Protein AF-A0A087ATG7-F1 (afdb_monomer)

Foldseek 3Di:
DCVVLVPDDDVPQDPLNSLLLVLLLVLLVQLQVVCCVPVPRNPPAAAPVSSLVSSLVVQVVSCVVRVSSNVPCDSVVSSVVSVVCCVVPQWDQDPVRGIGGDDWDWDDPDVFKIWIHTADDPVDPVDDDGDDGHIDGDPDDPPPPPDDDPDSRDDDDDDDD

Sequence (161 aa):
MAVDLRLMRAPREGDGDFACRLAYSALRFWMQAHCIDDGYGGALGIAQEAVERKALQWVRSVGMAYPEVTARLVPRLVHDYCNALVAVGDLAVTDDGLLRCTVPHDVTIVPGVTTTLGLVDPSQEDGVLCGAMVVRGKVGNLNRLGGTWRMLCGWDTVSHC

Nearest PDB structures (foldseek):
  8a0c-assembly1_B  TM=2.761E-01  e=1.253E+00  Haemophilus influenzae
  8a0m-assembly2_C  TM=2.425E-01  e=2.863E+00  Haemophilus influenzae
  8a0m-assembly1_A  TM=2.483E-01  e=3.418E+00  Haemophilus influenzae
  8a0c-assembly1_A  TM=2.348E-01  e=3.222E+00  Haemophilus influenzae

Structure (mmCIF, N/CA/C/O backbone):
data_AF-A0A087ATG7-F1
#
_entry.id   AF-A0A087ATG7-F1
#
loop_
_atom_site.group_PDB
_atom_site.id
_atom_site.type_symbol
_atom_site.label_atom_id
_atom_site.label_alt_id
_atom_site.label_comp_id
_atom_site.label_asym_id
_atom_site.label_entity_id
_atom_site.label_seq_id
_atom_site.pdbx_PDB_ins_code
_atom_site.Cartn_x
_atom_site.Cartn_y
_atom_site.Cartn_z
_atom_site.occupancy
_atom_site.B_iso_or_equiv
_atom_site.auth_seq_id
_atom_site.auth_comp_id
_atom_site.auth_asym_id
_atom_site.auth_atom_id
_atom_site.pdbx_PDB_model_num
ATOM 1 N N . MET A 1 1 ? 4.521 11.921 -9.003 1.00 58.91 1 MET A N 1
ATOM 2 C CA . MET A 1 1 ? 4.635 10.617 -8.311 1.00 58.91 1 MET A CA 1
ATOM 3 C C . MET A 1 1 ? 5.924 10.486 -7.504 1.00 58.91 1 MET A C 1
ATOM 5 O O . MET A 1 1 ? 5.836 10.350 -6.296 1.00 58.91 1 MET A O 1
ATOM 9 N N . ALA A 1 2 ? 7.121 10.537 -8.108 1.00 71.56 2 ALA A N 1
ATOM 10 C CA . ALA A 1 2 ? 8.376 10.376 -7.349 1.00 71.56 2 ALA A CA 1
ATOM 11 C C . ALA A 1 2 ? 8.607 11.465 -6.287 1.00 71.56 2 ALA A C 1
ATOM 13 O O . ALA A 1 2 ? 8.953 11.148 -5.153 1.00 71.56 2 ALA A O 1
ATOM 14 N N . VAL A 1 3 ? 8.369 12.732 -6.650 1.00 72.00 3 VAL A N 1
ATOM 15 C CA . VAL A 1 3 ? 8.479 13.887 -5.741 1.00 72.00 3 VAL A CA 1
ATOM 16 C C . VAL A 1 3 ? 7.470 13.784 -4.596 1.00 72.00 3 VAL A C 1
ATOM 18 O O . VAL A 1 3 ? 7.847 13.955 -3.442 1.00 72.00 3 VAL A O 1
ATOM 21 N N . ASP A 1 4 ? 6.224 13.418 -4.906 1.00 68.31 4 ASP A N 1
ATOM 22 C CA . ASP A 1 4 ? 5.145 13.279 -3.916 1.00 68.31 4 ASP A CA 1
ATOM 23 C C . ASP A 1 4 ? 5.455 12.182 -2.887 1.00 68.31 4 ASP A C 1
ATOM 25 O O . ASP A 1 4 ? 5.194 12.340 -1.699 1.00 68.31 4 ASP A O 1
ATOM 29 N N . LEU A 1 5 ? 6.086 11.092 -3.336 1.00 67.38 5 LEU A N 1
ATOM 30 C CA . LEU A 1 5 ? 6.539 9.988 -2.485 1.00 67.38 5 LEU A CA 1
ATOM 31 C C . LEU A 1 5 ? 7.920 10.234 -1.855 1.00 67.38 5 LEU A C 1
ATOM 33 O O . LEU A 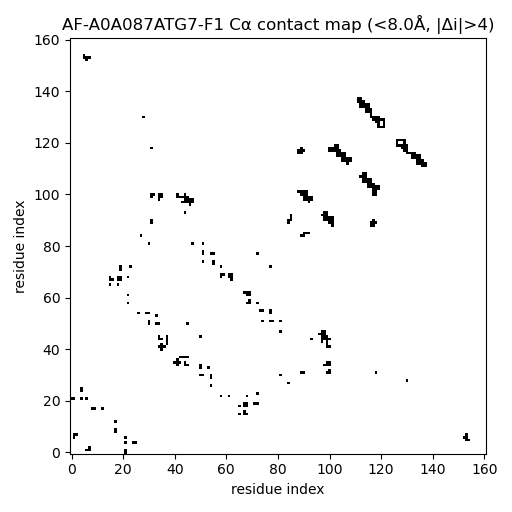1 5 ? 8.412 9.378 -1.123 1.00 67.38 5 LEU A O 1
ATOM 37 N N . ARG A 1 6 ? 8.569 11.367 -2.162 1.00 74.50 6 ARG A N 1
ATOM 38 C CA . ARG A 1 6 ? 9.950 11.704 -1.765 1.00 74.50 6 ARG A CA 1
ATOM 39 C C . ARG A 1 6 ? 10.970 10.613 -2.110 1.00 74.50 6 ARG A C 1
ATOM 41 O O . ARG A 1 6 ? 11.964 10.414 -1.415 1.00 74.50 6 ARG A O 1
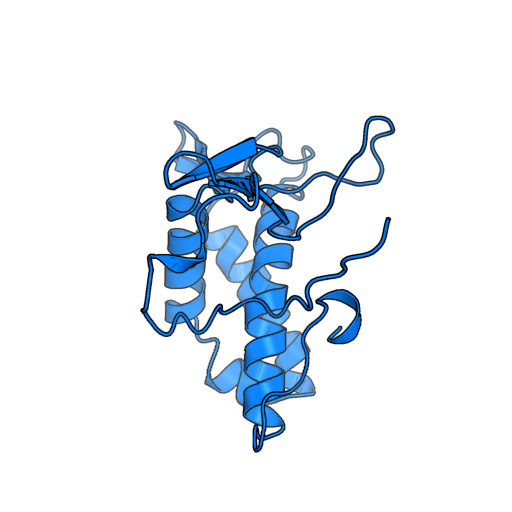ATOM 48 N N . LEU A 1 7 ? 10.742 9.898 -3.210 1.00 74.06 7 LEU A N 1
ATOM 49 C CA . LEU A 1 7 ? 11.621 8.824 -3.655 1.00 74.06 7 LEU A CA 1
ATOM 50 C C . LEU A 1 7 ? 12.684 9.371 -4.597 1.00 74.06 7 LEU A C 1
ATOM 52 O O . LEU A 1 7 ? 12.411 9.743 -5.738 1.00 74.06 7 LEU A O 1
ATOM 56 N N . MET A 1 8 ? 13.923 9.362 -4.114 1.00 81.44 8 MET A N 1
ATOM 57 C CA . MET A 1 8 ? 15.096 9.630 -4.937 1.00 81.44 8 MET A CA 1
ATOM 58 C C . MET A 1 8 ? 15.568 8.363 -5.636 1.00 81.44 8 MET A C 1
ATOM 60 O O . MET A 1 8 ? 15.437 7.252 -5.108 1.00 81.44 8 MET A O 1
ATOM 64 N N . ARG A 1 9 ? 16.128 8.534 -6.831 1.00 83.25 9 ARG A N 1
ATOM 65 C CA . ARG A 1 9 ? 16.738 7.448 -7.593 1.00 83.25 9 ARG A CA 1
ATOM 66 C C . ARG A 1 9 ? 18.042 7.007 -6.928 1.00 83.25 9 ARG A C 1
ATOM 68 O O . ARG A 1 9 ? 18.855 7.844 -6.541 1.00 83.25 9 ARG A O 1
ATOM 75 N N . ALA A 1 10 ? 18.245 5.700 -6.804 1.00 84.56 10 ALA A N 1
ATOM 76 C CA . ALA A 1 10 ? 19.487 5.153 -6.275 1.00 84.56 10 ALA A CA 1
ATOM 77 C C . ALA A 1 10 ? 20.612 5.204 -7.334 1.00 84.56 10 ALA A C 1
ATOM 79 O O . ALA A 1 10 ? 20.339 5.184 -8.539 1.00 84.56 10 ALA A O 1
ATOM 80 N N . PRO A 1 11 ? 21.895 5.243 -6.925 1.00 88.44 11 PRO A N 1
ATOM 81 C CA . PRO A 1 11 ? 23.003 5.224 -7.874 1.00 88.44 11 PRO A CA 1
ATOM 82 C C . PRO A 1 11 ? 22.938 3.996 -8.791 1.00 88.44 11 PRO A C 1
ATOM 84 O O . PRO A 1 11 ? 22.872 2.868 -8.304 1.00 88.44 11 PRO A O 1
ATOM 87 N N . ARG A 1 12 ? 23.005 4.221 -10.113 1.00 90.81 12 ARG A N 1
ATOM 88 C CA . ARG A 1 12 ? 22.925 3.187 -11.171 1.00 90.81 12 ARG A CA 1
ATOM 89 C C . ARG A 1 12 ? 21.594 2.423 -11.244 1.00 90.81 12 ARG A C 1
ATOM 91 O O . ARG A 1 12 ? 21.536 1.379 -11.883 1.00 90.81 12 ARG A O 1
ATOM 98 N N . GLU A 1 13 ? 20.534 2.924 -10.616 1.00 89.88 13 GLU A N 1
ATOM 99 C CA . GLU A 1 13 ? 19.201 2.331 -10.730 1.00 89.88 13 GLU A CA 1
ATOM 100 C C . GLU A 1 13 ? 18.620 2.579 -12.127 1.00 89.88 13 GLU A C 1
ATOM 102 O O . GLU A 1 13 ? 18.488 3.731 -12.562 1.00 89.88 13 GLU A O 1
ATOM 107 N N . GLY A 1 14 ? 18.278 1.495 -12.826 1.00 90.44 14 GLY A N 1
ATOM 108 C CA . GLY A 1 14 ? 17.634 1.559 -14.134 1.00 90.44 14 GLY A CA 1
ATOM 109 C C . GLY A 1 14 ? 16.216 2.126 -14.049 1.00 90.44 14 GLY A C 1
ATOM 110 O O . GLY A 1 14 ? 15.581 2.094 -12.996 1.00 90.44 14 GLY A O 1
ATOM 111 N N . ASP A 1 15 ? 15.696 2.634 -15.167 1.00 90.38 15 ASP A N 1
ATOM 112 C CA . ASP A 1 15 ? 14.360 3.248 -15.214 1.00 90.38 15 ASP A CA 1
ATOM 113 C C . ASP A 1 15 ? 13.248 2.286 -14.794 1.00 90.38 15 ASP A C 1
ATOM 115 O O . ASP A 1 15 ? 12.400 2.658 -13.985 1.00 90.38 15 ASP A O 1
ATOM 119 N N . GLY A 1 16 ? 13.296 1.037 -15.263 1.00 89.19 16 GLY A N 1
ATOM 120 C CA . GLY A 1 16 ? 12.336 0.006 -14.868 1.00 89.19 16 GLY A CA 1
ATOM 121 C C . GLY A 1 16 ? 12.407 -0.336 -13.376 1.00 89.19 16 GLY A C 1
ATOM 122 O O . GLY A 1 16 ? 11.372 -0.501 -12.733 1.00 89.19 16 GLY A O 1
ATOM 123 N N . ASP A 1 17 ? 13.609 -0.386 -12.794 1.00 88.31 17 ASP A N 1
ATOM 124 C CA . ASP A 1 17 ? 13.790 -0.643 -11.358 1.00 88.31 17 ASP A CA 1
ATOM 125 C C . ASP A 1 17 ? 13.232 0.507 -10.519 1.00 88.31 17 ASP A C 1
ATOM 127 O O . ASP A 1 17 ? 12.474 0.278 -9.573 1.00 88.31 17 ASP A O 1
ATOM 131 N N . PHE A 1 18 ? 13.539 1.741 -10.924 1.00 89.25 18 PHE A N 1
ATOM 132 C CA . PHE A 1 18 ? 13.016 2.935 -10.279 1.00 89.25 18 PHE A CA 1
ATOM 133 C C . PHE A 1 18 ? 11.489 2.997 -10.381 1.00 89.25 18 PHE A C 1
ATOM 135 O O . PHE A 1 18 ? 10.819 3.212 -9.373 1.00 89.25 18 PHE A O 1
ATOM 142 N N . ALA A 1 19 ? 10.920 2.735 -11.560 1.00 90.69 19 ALA A N 1
ATOM 143 C CA . ALA A 1 19 ? 9.475 2.699 -11.770 1.00 90.69 19 ALA A CA 1
ATOM 144 C C . ALA A 1 19 ? 8.793 1.631 -10.904 1.00 90.69 19 ALA A C 1
ATOM 146 O O . ALA A 1 19 ? 7.771 1.912 -10.278 1.00 90.69 19 ALA A O 1
ATOM 147 N N . CYS A 1 20 ? 9.377 0.435 -10.795 1.00 89.50 20 CYS A N 1
ATOM 148 C CA . CYS A 1 20 ? 8.853 -0.623 -9.932 1.00 89.50 20 CYS A CA 1
ATOM 149 C C . CYS A 1 20 ? 8.889 -0.228 -8.455 1.00 89.50 20 CYS A C 1
ATOM 151 O O . CYS A 1 20 ? 7.923 -0.477 -7.738 1.00 89.50 20 CYS A O 1
ATOM 153 N N . ARG A 1 21 ? 9.966 0.420 -7.997 1.00 89.38 21 ARG A N 1
ATOM 154 C CA . ARG A 1 21 ? 10.067 0.900 -6.615 1.00 89.38 21 ARG A CA 1
ATOM 155 C C . ARG A 1 21 ? 9.069 2.017 -6.328 1.00 89.38 21 ARG A C 1
ATOM 157 O O . ARG A 1 21 ? 8.402 1.972 -5.300 1.00 89.38 21 ARG A O 1
ATOM 164 N N . LEU A 1 22 ? 8.912 2.969 -7.249 1.00 89.06 22 LEU A N 1
ATOM 165 C CA . LEU A 1 22 ? 7.876 4.000 -7.162 1.00 89.06 22 LEU A CA 1
ATOM 166 C C . LEU A 1 22 ? 6.477 3.380 -7.081 1.00 89.06 22 LEU A C 1
ATOM 168 O O . LEU A 1 22 ? 5.689 3.767 -6.221 1.00 89.06 22 LEU A O 1
ATOM 172 N N . ALA A 1 23 ? 6.177 2.416 -7.954 1.00 91.06 23 ALA A N 1
ATOM 173 C CA . ALA A 1 23 ? 4.884 1.746 -7.985 1.00 91.06 23 ALA A CA 1
ATOM 174 C C . ALA A 1 23 ? 4.626 0.950 -6.699 1.00 91.06 23 ALA A C 1
ATOM 176 O O . ALA A 1 23 ? 3.545 1.053 -6.129 1.00 91.06 23 ALA A O 1
ATOM 177 N N . TYR A 1 24 ? 5.627 0.220 -6.204 1.00 88.12 24 TYR A N 1
ATOM 178 C CA . TYR A 1 24 ? 5.551 -0.514 -4.943 1.00 88.12 24 TYR A CA 1
ATOM 179 C C . TYR A 1 24 ? 5.290 0.418 -3.753 1.00 88.12 24 TYR A C 1
ATOM 181 O O . TYR A 1 24 ? 4.405 0.158 -2.946 1.00 88.12 24 TYR A O 1
ATOM 189 N N . SER A 1 25 ? 6.000 1.545 -3.664 1.00 85.62 25 SER A N 1
ATOM 190 C CA . SER A 1 25 ? 5.770 2.526 -2.599 1.00 85.62 25 SER A CA 1
ATOM 191 C C . SER A 1 25 ? 4.403 3.207 -2.700 1.00 85.62 25 SER A C 1
ATOM 193 O O . SER A 1 25 ? 3.762 3.431 -1.677 1.00 85.62 25 SER A O 1
ATOM 195 N N . ALA A 1 26 ? 3.930 3.508 -3.912 1.00 89.62 26 ALA A N 1
ATOM 196 C CA . ALA A 1 26 ? 2.588 4.048 -4.130 1.00 89.62 26 ALA A CA 1
ATOM 197 C C . ALA A 1 26 ? 1.485 3.033 -3.785 1.00 89.62 26 ALA A C 1
ATOM 199 O O . ALA A 1 26 ? 0.408 3.426 -3.341 1.00 89.62 26 ALA A O 1
ATOM 200 N N . LEU A 1 27 ? 1.748 1.735 -3.964 1.00 90.12 27 LEU A N 1
ATOM 201 C CA . LEU A 1 27 ? 0.790 0.666 -3.687 1.00 90.12 27 LEU A CA 1
ATOM 202 C C . LEU A 1 27 ? 0.338 0.669 -2.222 1.00 90.12 27 LEU A C 1
ATOM 204 O O . LEU A 1 27 ? -0.834 0.420 -1.956 1.00 90.12 27 LEU A O 1
ATOM 208 N N . ARG A 1 28 ? 1.236 1.027 -1.289 1.00 88.62 28 ARG A N 1
ATOM 209 C CA . ARG A 1 28 ? 0.915 1.211 0.137 1.00 88.62 28 ARG A CA 1
ATOM 210 C C . ARG A 1 28 ? -0.258 2.166 0.325 1.00 88.62 28 ARG A C 1
ATOM 212 O O . ARG A 1 28 ? -1.238 1.835 0.983 1.00 88.62 28 ARG A O 1
ATOM 219 N N . PHE A 1 29 ? -0.140 3.339 -0.293 1.00 86.50 29 PHE A N 1
ATOM 220 C CA . PHE A 1 29 ? -1.142 4.393 -0.226 1.00 86.50 29 PHE A CA 1
ATOM 221 C C . PHE A 1 29 ? -2.449 3.948 -0.881 1.00 86.50 29 PHE A C 1
ATOM 223 O O . PHE A 1 29 ? -3.513 4.092 -0.287 1.00 86.50 29 PHE A O 1
ATOM 230 N N . TRP A 1 30 ? -2.378 3.358 -2.078 1.00 90.56 30 TRP A N 1
ATOM 231 C CA . TRP A 1 30 ? -3.577 2.920 -2.792 1.00 90.56 30 TRP A CA 1
ATOM 232 C C . TRP A 1 30 ? -4.349 1.832 -2.050 1.00 90.56 30 TRP A C 1
ATOM 234 O O . TRP A 1 30 ? -5.571 1.906 -1.986 1.00 90.56 30 TRP A O 1
ATOM 244 N N . MET A 1 31 ? -3.665 0.862 -1.440 1.00 92.12 31 MET A N 1
ATOM 245 C CA . MET A 1 31 ? -4.327 -0.173 -0.641 1.00 92.12 31 MET A CA 1
ATOM 246 C C . MET A 1 31 ? -5.051 0.413 0.575 1.00 92.12 31 MET A C 1
ATOM 248 O O . MET A 1 31 ? -6.202 0.065 0.813 1.00 92.12 31 MET A O 1
ATOM 252 N N . GLN A 1 32 ? -4.426 1.346 1.296 1.00 88.00 32 GLN A N 1
ATOM 253 C CA . GLN A 1 32 ? -5.076 2.053 2.406 1.00 88.00 32 GLN A CA 1
ATOM 254 C C . GLN A 1 32 ? -6.271 2.891 1.925 1.00 88.00 32 GLN A C 1
ATOM 256 O O . GLN A 1 32 ? -7.348 2.823 2.512 1.00 88.00 32 GLN A O 1
ATOM 261 N N . ALA A 1 33 ? -6.123 3.610 0.808 1.00 87.00 33 ALA A N 1
ATOM 262 C CA . ALA A 1 33 ? -7.198 4.397 0.206 1.00 87.00 33 ALA A CA 1
ATOM 263 C C . ALA A 1 33 ? -8.384 3.523 -0.241 1.00 87.00 33 ALA A C 1
ATOM 265 O O . ALA A 1 33 ? -9.535 3.895 -0.036 1.00 87.00 33 ALA A O 1
ATOM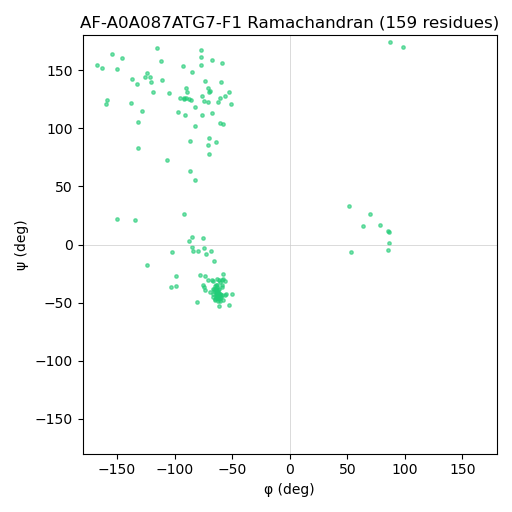 266 N N . HIS A 1 34 ? -8.132 2.333 -0.793 1.00 90.69 34 HIS A N 1
ATOM 267 C CA . HIS A 1 34 ? -9.187 1.376 -1.138 1.00 90.69 34 HIS A CA 1
ATOM 268 C C . HIS A 1 34 ? -9.965 0.871 0.079 1.00 90.69 34 HIS A C 1
ATOM 270 O O . HIS A 1 34 ? -11.140 0.547 -0.073 1.00 90.69 34 HIS A O 1
ATOM 276 N N . CYS A 1 35 ? -9.329 0.811 1.253 1.00 87.69 35 CYS A N 1
ATOM 277 C CA . CYS A 1 35 ? -9.988 0.464 2.510 1.00 87.69 35 CYS A CA 1
ATOM 278 C C . CYS A 1 35 ? -10.806 1.618 3.107 1.00 87.69 35 CYS A C 1
ATOM 280 O O . CYS A 1 35 ? -11.752 1.354 3.840 1.00 87.69 35 CYS A O 1
ATOM 282 N N . ILE A 1 36 ? -10.460 2.875 2.809 1.00 84.31 36 ILE A N 1
ATOM 283 C CA . ILE A 1 36 ? -11.289 4.048 3.146 1.00 84.31 36 ILE A CA 1
ATOM 284 C C . ILE A 1 36 ? -12.496 4.132 2.199 1.00 84.31 36 ILE A C 1
ATOM 286 O O . ILE A 1 36 ? -13.605 4.466 2.605 1.00 84.31 36 ILE A O 1
ATOM 290 N N . ASP A 1 37 ? -12.300 3.776 0.932 1.00 82.44 37 ASP A N 1
ATOM 291 C CA . ASP A 1 37 ? -13.344 3.694 -0.091 1.00 82.44 37 ASP A CA 1
ATOM 292 C C . ASP A 1 37 ? -14.121 2.358 -0.028 1.00 82.44 37 ASP A C 1
ATOM 294 O O . ASP A 1 37 ? -14.205 1.594 -0.999 1.00 82.44 37 ASP A O 1
ATOM 298 N N . ASP A 1 38 ? -14.677 2.055 1.148 1.00 77.88 38 ASP A N 1
ATOM 299 C CA . ASP A 1 38 ? -15.585 0.921 1.390 1.00 77.88 38 ASP A CA 1
ATOM 300 C C . ASP A 1 38 ? -17.067 1.267 1.116 1.00 77.88 38 ASP A C 1
ATOM 302 O O . ASP A 1 38 ? -17.951 0.438 1.321 1.00 77.88 38 ASP A O 1
ATOM 306 N N . GLY A 1 39 ? -17.348 2.490 0.647 1.00 76.81 39 GLY A N 1
ATOM 307 C CA . GLY A 1 39 ? -18.700 3.040 0.475 1.00 76.81 39 GLY A CA 1
ATOM 308 C C . GLY A 1 39 ? -19.290 3.685 1.736 1.00 76.81 39 GLY A C 1
ATOM 309 O O . GLY A 1 39 ? -20.358 4.291 1.667 1.00 76.81 39 GLY A O 1
ATOM 310 N N . TYR A 1 40 ? -18.583 3.602 2.864 1.00 76.44 40 TYR A N 1
ATOM 311 C CA . TYR A 1 40 ? -18.969 4.111 4.182 1.00 76.44 40 TYR A CA 1
ATOM 312 C C . TYR A 1 40 ? -17.816 4.864 4.877 1.00 76.44 40 TYR A C 1
ATOM 314 O O . TYR A 1 40 ? -17.818 5.013 6.099 1.00 76.44 40 TYR A O 1
ATOM 322 N N . GLY A 1 41 ? -16.824 5.342 4.117 1.00 69.56 41 GLY A N 1
ATOM 323 C CA . GLY A 1 41 ? -15.696 6.127 4.634 1.00 69.56 41 GLY A CA 1
ATOM 324 C C . GLY A 1 41 ? -14.707 5.333 5.498 1.00 69.56 41 GLY A C 1
ATOM 325 O O . GLY A 1 41 ? -14.073 5.902 6.383 1.00 69.56 41 GLY A O 1
ATOM 326 N N . GLY A 1 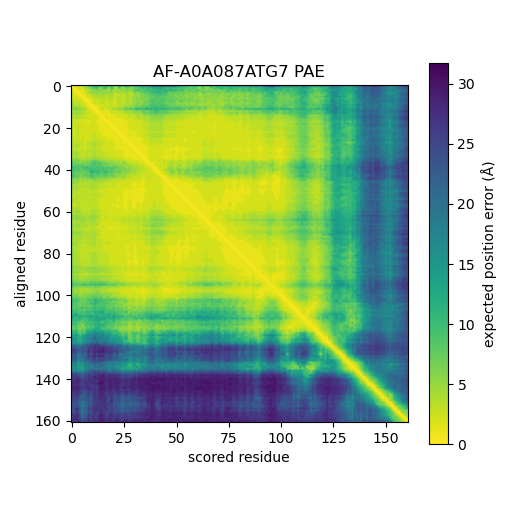42 ? -14.597 4.020 5.294 1.00 74.75 42 GLY A N 1
ATOM 327 C CA . GLY A 1 42 ? -13.719 3.119 6.046 1.00 74.75 42 GLY A CA 1
ATOM 328 C C . GLY A 1 42 ? -14.342 2.594 7.342 1.00 74.75 42 GLY A C 1
ATOM 329 O O . GLY A 1 42 ? -13.640 2.040 8.201 1.00 74.75 42 GLY A O 1
ATOM 330 N N . ALA A 1 43 ? -15.650 2.796 7.523 1.00 72.56 43 ALA A N 1
ATOM 331 C CA . ALA A 1 43 ? -16.381 2.393 8.718 1.00 72.56 43 ALA A CA 1
ATOM 332 C C . ALA A 1 43 ? -16.651 0.881 8.787 1.00 72.56 43 ALA A C 1
ATOM 334 O O . ALA A 1 43 ? -16.636 0.321 9.884 1.00 72.56 43 ALA A O 1
ATOM 335 N N . LEU A 1 44 ? -16.886 0.222 7.650 1.00 79.69 44 LEU A N 1
ATOM 336 C CA . LEU A 1 44 ? -17.225 -1.203 7.586 1.00 79.69 44 LEU A CA 1
ATOM 337 C C . LEU A 1 44 ? -16.005 -2.065 7.254 1.00 79.69 44 LEU A C 1
ATOM 339 O O . LEU A 1 44 ? -15.844 -3.156 7.798 1.00 79.69 44 LEU A O 1
ATOM 343 N N . GLY A 1 45 ? -15.121 -1.549 6.406 1.00 85.75 45 GLY A N 1
ATOM 344 C CA . GLY A 1 45 ? -14.023 -2.303 5.826 1.00 85.75 45 GLY A CA 1
ATOM 345 C C . GLY A 1 45 ? -14.414 -3.042 4.551 1.00 85.75 45 GLY A C 1
ATOM 346 O O . GLY A 1 45 ? -15.560 -3.050 4.106 1.00 85.75 45 GLY A O 1
ATOM 347 N N . ILE A 1 46 ? -13.414 -3.652 3.929 1.00 92.88 46 ILE A N 1
ATOM 348 C CA . ILE A 1 46 ? -13.505 -4.245 2.598 1.00 92.88 46 ILE A CA 1
ATOM 349 C C . ILE A 1 46 ? -12.800 -5.602 2.578 1.00 92.88 46 ILE A C 1
ATOM 351 O O . ILE A 1 46 ? -11.765 -5.787 3.212 1.00 92.88 46 ILE A O 1
ATOM 355 N N . ALA A 1 47 ? -13.351 -6.571 1.844 1.00 96.81 47 ALA A N 1
ATOM 356 C CA . ALA A 1 47 ? -12.718 -7.879 1.693 1.00 96.81 47 ALA A CA 1
ATOM 357 C C . ALA A 1 47 ? -11.322 -7.741 1.062 1.00 96.81 47 ALA A C 1
ATOM 359 O O . ALA A 1 47 ? -11.136 -6.964 0.117 1.00 96.81 47 ALA A O 1
ATOM 360 N N . GLN A 1 48 ? -10.356 -8.521 1.544 1.00 96.56 48 GLN A N 1
ATOM 361 C CA . GLN A 1 48 ? -8.976 -8.470 1.063 1.00 96.56 48 GLN A CA 1
ATOM 362 C C . GLN A 1 48 ? -8.887 -8.682 -0.454 1.00 96.56 48 GLN A C 1
ATOM 364 O O . GLN A 1 48 ? -8.225 -7.915 -1.155 1.00 96.56 48 GLN A O 1
ATOM 369 N N . GLU A 1 49 ? -9.649 -9.628 -1.002 1.00 97.06 49 GLU A N 1
ATOM 370 C CA . GLU A 1 49 ? -9.681 -9.895 -2.440 1.00 97.06 49 GLU A CA 1
ATOM 371 C C . GLU A 1 49 ? -10.173 -8.680 -3.234 1.00 97.06 49 GLU A C 1
ATOM 373 O O . GLU A 1 49 ? -9.795 -8.488 -4.389 1.00 97.06 49 GLU A O 1
ATOM 378 N N . ALA A 1 50 ? -11.042 -7.848 -2.655 1.00 96.62 50 ALA A N 1
ATOM 379 C CA . ALA A 1 50 ? -11.501 -6.630 -3.308 1.00 96.62 50 ALA A CA 1
ATOM 380 C C . ALA A 1 50 ? -10.416 -5.543 -3.317 1.00 96.62 50 ALA A C 1
ATOM 382 O O . ALA A 1 50 ? -10.240 -4.895 -4.353 1.00 96.62 50 ALA A O 1
ATOM 383 N N . VAL A 1 51 ? -9.646 -5.399 -2.233 1.00 96.19 51 VAL A N 1
ATOM 384 C CA . VAL A 1 51 ? -8.467 -4.514 -2.184 1.00 96.19 51 VAL A CA 1
ATOM 385 C C . VAL A 1 51 ? -7.430 -4.951 -3.214 1.00 96.19 51 VAL A C 1
ATOM 387 O O . VAL A 1 51 ? -6.982 -4.137 -4.020 1.00 96.19 51 VAL A O 1
ATOM 390 N N . GLU A 1 52 ? -7.103 -6.242 -3.255 1.00 97.56 52 GLU A N 1
ATOM 391 C CA . GLU A 1 52 ? -6.128 -6.809 -4.191 1.00 97.56 52 GLU A CA 1
ATOM 392 C C . GLU A 1 52 ? -6.553 -6.636 -5.651 1.00 97.56 52 GLU A C 1
ATOM 394 O O . GLU A 1 52 ? -5.732 -6.279 -6.499 1.00 97.56 52 GLU A O 1
ATOM 399 N N . ARG A 1 53 ? -7.843 -6.824 -5.965 1.00 97.62 53 ARG A N 1
ATOM 400 C CA . ARG A 1 53 ? -8.372 -6.561 -7.313 1.00 97.62 53 ARG A CA 1
ATOM 401 C C . ARG A 1 53 ? -8.237 -5.091 -7.706 1.00 97.62 53 ARG A C 1
ATOM 403 O O . ARG A 1 53 ? -7.756 -4.823 -8.808 1.00 97.62 53 ARG A O 1
ATOM 410 N N . LYS A 1 54 ? -8.639 -4.152 -6.835 1.00 96.75 54 LYS A N 1
ATOM 411 C CA . LYS A 1 54 ? -8.506 -2.703 -7.090 1.00 96.75 54 LYS A CA 1
ATOM 412 C C . LYS A 1 54 ? -7.024 -2.326 -7.283 1.00 96.75 54 LYS A C 1
ATOM 414 O O . LYS A 1 54 ? -6.672 -1.665 -8.260 1.00 96.75 54 LYS A O 1
ATOM 419 N N . ALA A 1 55 ? -6.143 -2.858 -6.436 1.00 96.25 55 ALA A N 1
ATOM 420 C CA . ALA A 1 55 ? -4.698 -2.667 -6.512 1.00 96.25 55 ALA A CA 1
ATOM 421 C C . ALA A 1 55 ? -4.096 -3.200 -7.827 1.00 96.25 55 ALA A C 1
ATOM 423 O O . ALA A 1 55 ? -3.352 -2.493 -8.505 1.00 96.25 55 ALA A O 1
ATOM 424 N N . LEU A 1 56 ? -4.453 -4.419 -8.244 1.00 97.06 56 LEU A N 1
ATOM 425 C CA . LEU A 1 56 ? -3.998 -5.001 -9.513 1.00 97.06 56 LEU A CA 1
ATOM 426 C C . LEU A 1 56 ? -4.526 -4.240 -10.730 1.00 97.06 56 LEU A C 1
ATOM 428 O O . LEU A 1 56 ? -3.816 -4.112 -11.728 1.00 97.06 56 LEU A O 1
ATOM 432 N N . GLN A 1 57 ? -5.755 -3.726 -10.668 1.00 97.00 57 GLN A N 1
ATOM 433 C CA . GLN A 1 57 ? -6.293 -2.864 -11.717 1.00 97.00 57 GLN A CA 1
ATOM 434 C C . GLN A 1 57 ? -5.468 -1.579 -11.842 1.00 97.00 57 GLN A C 1
ATOM 436 O O . GLN A 1 57 ? -5.102 -1.198 -12.954 1.00 97.00 57 GLN A O 1
ATOM 441 N N . TRP A 1 58 ? -5.113 -0.952 -10.720 1.00 95.75 58 TRP A N 1
ATOM 442 C CA . TRP A 1 58 ? -4.224 0.207 -10.713 1.00 95.75 58 TRP A CA 1
ATOM 443 C C . TRP A 1 58 ? -2.826 -0.126 -11.266 1.00 95.75 58 TRP A C 1
ATOM 445 O O . TRP A 1 58 ? -2.332 0.592 -12.137 1.00 95.75 58 TRP A O 1
ATOM 455 N N . VAL A 1 59 ? -2.225 -1.251 -10.857 1.00 95.75 59 VAL A N 1
ATOM 456 C CA . VAL A 1 59 ? -0.929 -1.732 -11.381 1.00 95.75 59 VAL A CA 1
ATOM 457 C C . VAL A 1 59 ? -0.963 -1.886 -12.903 1.00 95.75 59 VAL A C 1
ATOM 459 O O . VAL A 1 59 ? -0.028 -1.455 -13.576 1.00 95.75 59 VAL A O 1
ATOM 462 N N . ARG A 1 60 ? -2.041 -2.450 -13.465 1.00 96.19 60 ARG A N 1
ATOM 463 C CA . ARG A 1 60 ? -2.210 -2.578 -14.924 1.00 96.19 60 ARG A CA 1
ATOM 464 C C . ARG A 1 60 ? -2.267 -1.218 -15.616 1.00 96.19 60 ARG A C 1
ATOM 466 O O . ARG A 1 60 ? -1.642 -1.050 -16.657 1.00 96.19 60 ARG A O 1
ATOM 473 N N . SER A 1 61 ? -2.966 -0.246 -15.031 1.00 94.69 61 SER A N 1
ATOM 474 C CA . SER A 1 61 ? -3.031 1.119 -15.567 1.00 94.69 61 SER A CA 1
ATOM 475 C C . SER A 1 61 ? -1.656 1.793 -15.590 1.00 94.69 61 SER A C 1
ATOM 477 O O . SER A 1 61 ? -1.295 2.404 -16.592 1.00 94.69 61 SER A O 1
ATOM 479 N N . VAL A 1 62 ? -0.854 1.637 -14.530 1.00 92.19 62 VAL A N 1
ATOM 480 C CA . VAL A 1 62 ? 0.544 2.116 -14.502 1.00 92.19 62 VAL A CA 1
ATOM 481 C C . VAL A 1 62 ? 1.406 1.358 -15.518 1.00 92.19 62 VAL A C 1
ATOM 483 O O . VAL A 1 62 ? 2.240 1.950 -16.206 1.00 92.19 62 VAL A O 1
ATOM 486 N N . GLY A 1 63 ? 1.162 0.055 -15.656 1.00 92.75 63 GLY A N 1
ATOM 487 C CA . GLY A 1 63 ? 1.838 -0.847 -16.584 1.00 92.75 63 GLY A CA 1
ATOM 488 C C . GLY A 1 63 ? 1.749 -0.458 -18.055 1.00 92.75 63 GLY A C 1
ATOM 489 O O . GLY A 1 63 ? 2.652 -0.787 -18.817 1.00 92.75 63 GLY A O 1
ATOM 490 N N . MET A 1 64 ? 0.709 0.282 -18.448 1.00 93.00 64 MET A N 1
ATOM 491 C CA . MET A 1 64 ? 0.566 0.801 -19.813 1.00 93.00 64 MET A CA 1
ATOM 492 C C . MET A 1 64 ? 1.712 1.740 -20.210 1.00 93.00 64 MET A C 1
ATOM 494 O O . MET A 1 64 ? 2.089 1.776 -21.378 1.00 93.00 64 MET A O 1
ATOM 498 N N . ALA A 1 65 ? 2.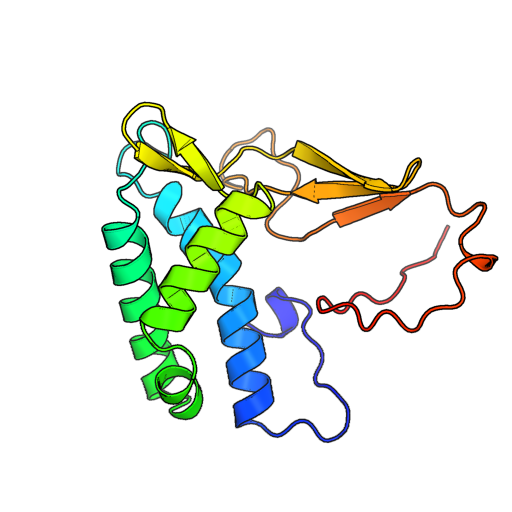262 2.492 -19.251 1.00 90.25 65 ALA A N 1
ATOM 499 C CA . ALA A 1 65 ? 3.402 3.384 -19.466 1.00 90.25 65 ALA A CA 1
ATOM 500 C C . ALA A 1 65 ? 4.737 2.755 -19.035 1.00 90.25 65 ALA A C 1
ATOM 502 O O . ALA A 1 65 ? 5.779 3.106 -19.584 1.00 90.25 65 ALA A O 1
ATOM 503 N N . TYR A 1 66 ? 4.705 1.828 -18.072 1.00 92.12 66 TYR A N 1
ATOM 504 C CA . TYR A 1 66 ? 5.887 1.169 -17.508 1.00 92.12 66 TYR A CA 1
ATOM 505 C C . TYR A 1 66 ? 5.682 -0.355 -17.462 1.00 92.12 66 TYR A C 1
ATOM 507 O O . TYR A 1 66 ? 5.288 -0.890 -16.419 1.00 92.12 66 TYR A O 1
ATOM 515 N N . PRO A 1 67 ? 5.916 -1.079 -18.570 1.00 93.25 67 PRO A N 1
ATOM 516 C CA . PRO A 1 67 ? 5.609 -2.509 -18.678 1.00 93.25 67 PRO A CA 1
ATOM 517 C C . PRO A 1 67 ? 6.266 -3.382 -17.597 1.00 93.25 67 PRO A C 1
ATOM 519 O O . PRO A 1 67 ? 5.680 -4.367 -17.138 1.00 93.25 67 PRO A O 1
ATOM 522 N N . GLU A 1 68 ? 7.453 -2.995 -17.126 1.00 93.56 68 GLU A N 1
ATOM 523 C CA . GLU A 1 68 ? 8.196 -3.671 -16.060 1.00 93.56 68 GLU A CA 1
ATOM 524 C C . GLU A 1 68 ? 7.405 -3.736 -14.748 1.00 93.56 68 GLU A C 1
ATOM 526 O O . GLU A 1 68 ? 7.533 -4.706 -13.999 1.00 93.56 68 GLU A O 1
ATOM 531 N N . VAL A 1 69 ? 6.541 -2.749 -14.488 1.00 93.50 69 VAL A N 1
ATOM 532 C CA . VAL A 1 69 ? 5.696 -2.705 -13.288 1.00 93.50 69 VAL A CA 1
ATOM 533 C C . VAL A 1 69 ? 4.716 -3.875 -13.285 1.00 93.50 69 VAL A C 1
ATOM 535 O O . VAL A 1 69 ? 4.619 -4.581 -12.286 1.00 93.50 69 VAL A O 1
ATOM 538 N N . THR A 1 70 ? 4.039 -4.151 -14.405 1.00 93.75 70 THR A N 1
ATOM 539 C CA . THR A 1 70 ? 3.094 -5.285 -14.482 1.00 93.75 70 THR A CA 1
ATOM 540 C C . THR A 1 70 ? 3.816 -6.630 -14.476 1.00 93.75 70 THR A C 1
ATOM 542 O O . THR A 1 70 ? 3.291 -7.606 -13.944 1.00 93.75 70 THR A O 1
ATOM 545 N N . ALA A 1 71 ? 5.037 -6.686 -15.013 1.00 92.81 71 ALA A N 1
ATOM 546 C CA . ALA A 1 71 ? 5.847 -7.899 -14.983 1.00 92.81 71 ALA A CA 1
ATOM 547 C C . ALA A 1 71 ? 6.298 -8.286 -13.561 1.00 92.81 71 ALA A C 1
ATOM 549 O O . ALA A 1 71 ? 6.475 -9.470 -13.282 1.00 92.81 71 ALA A O 1
ATOM 550 N N . ARG A 1 72 ? 6.492 -7.309 -12.662 1.00 93.00 72 ARG A N 1
ATOM 551 C CA . ARG A 1 72 ? 7.014 -7.548 -11.304 1.00 93.00 72 ARG A CA 1
ATOM 552 C C . ARG A 1 72 ? 5.952 -7.505 -10.206 1.00 93.00 72 ARG A C 1
ATOM 554 O O . ARG A 1 72 ? 6.031 -8.295 -9.268 1.00 93.00 72 ARG A O 1
ATOM 561 N N . LEU A 1 73 ? 4.955 -6.625 -10.305 1.00 93.44 73 LEU A N 1
ATOM 562 C CA . LEU A 1 73 ? 3.869 -6.497 -9.323 1.00 93.44 73 LEU A CA 1
ATOM 563 C C . LEU A 1 73 ? 2.729 -7.473 -9.656 1.00 93.44 73 LEU A C 1
ATOM 565 O O . LEU A 1 73 ? 1.607 -7.091 -9.983 1.00 93.44 73 LEU A O 1
ATOM 569 N N . VAL A 1 74 ? 3.052 -8.763 -9.600 1.00 94.62 74 VAL A N 1
ATOM 570 C CA . VAL A 1 74 ? 2.132 -9.868 -9.907 1.00 94.62 74 VAL A CA 1
ATOM 571 C C . VAL A 1 74 ? 1.142 -10.130 -8.758 1.00 94.62 74 VAL A C 1
ATOM 573 O O . VAL A 1 74 ? 1.430 -9.754 -7.621 1.00 94.62 74 VAL A O 1
ATOM 576 N N . PRO A 1 75 ? 0.009 -10.829 -8.993 1.00 96.81 75 PRO A N 1
ATOM 577 C CA . PRO A 1 75 ? -1.024 -11.059 -7.974 1.00 96.81 75 PRO A CA 1
ATOM 578 C C . PRO A 1 75 ? -0.509 -11.600 -6.641 1.00 96.81 75 PRO A C 1
ATOM 580 O O . PRO A 1 75 ? -0.888 -11.095 -5.593 1.00 96.81 75 PRO A O 1
ATOM 583 N N . ARG A 1 76 ? 0.419 -12.565 -6.674 1.00 95.50 76 ARG A N 1
ATOM 584 C CA . ARG A 1 76 ? 1.033 -13.108 -5.456 1.00 95.50 76 ARG A CA 1
ATOM 585 C C . ARG A 1 76 ? 1.772 -12.041 -4.645 1.00 95.50 76 ARG A C 1
ATOM 587 O O . ARG A 1 76 ? 1.624 -12.002 -3.434 1.00 95.50 76 ARG A O 1
ATOM 594 N N . LEU A 1 77 ? 2.527 -11.164 -5.308 1.00 93.88 77 LEU A N 1
ATOM 595 C CA . LEU A 1 77 ? 3.244 -10.082 -4.633 1.00 93.88 77 LEU A CA 1
ATOM 596 C C . LEU A 1 77 ? 2.264 -9.074 -4.021 1.00 93.88 77 LEU A C 1
ATOM 598 O O . LEU A 1 77 ? 2.489 -8.603 -2.916 1.00 93.88 77 LEU A O 1
ATOM 602 N N . VAL A 1 78 ? 1.172 -8.757 -4.724 1.00 95.56 78 VAL A N 1
ATOM 603 C CA . VAL A 1 78 ? 0.121 -7.860 -4.216 1.00 95.56 78 VAL A CA 1
ATOM 604 C C . VAL A 1 78 ? -0.558 -8.459 -2.979 1.00 95.56 78 VAL A C 1
ATOM 606 O O . VAL A 1 78 ? -0.757 -7.741 -2.003 1.00 95.56 78 VAL A O 1
ATOM 609 N N . HIS A 1 79 ? -0.843 -9.762 -2.988 1.00 96.44 79 HIS A N 1
ATOM 610 C CA . HIS A 1 79 ? -1.380 -10.484 -1.832 1.00 96.44 79 HIS A CA 1
ATOM 611 C C . HIS A 1 79 ? -0.418 -10.455 -0.636 1.00 96.44 79 HIS A C 1
ATOM 613 O O . HIS A 1 79 ? -0.782 -10.007 0.452 1.00 96.44 79 HIS A O 1
ATOM 619 N N . ASP A 1 80 ? 0.842 -10.852 -0.852 1.00 95.06 80 ASP A N 1
ATOM 620 C CA . ASP A 1 80 ? 1.882 -10.838 0.184 1.00 95.06 80 ASP A CA 1
ATOM 621 C C . ASP A 1 80 ? 2.084 -9.422 0.748 1.00 95.06 80 ASP A C 1
ATOM 623 O O . ASP A 1 80 ? 2.283 -9.241 1.950 1.00 95.06 80 ASP A O 1
ATOM 627 N N . TYR A 1 81 ? 1.981 -8.403 -0.108 1.00 93.31 81 TYR A N 1
ATOM 628 C CA . TYR A 1 81 ? 2.081 -7.010 0.301 1.00 93.31 81 TYR A CA 1
ATOM 629 C C . TYR A 1 81 ? 0.889 -6.560 1.147 1.00 93.31 81 TYR A C 1
ATOM 631 O O . TYR A 1 81 ? 1.089 -5.898 2.160 1.00 93.31 81 TYR A O 1
ATOM 639 N N . CYS A 1 82 ? -0.333 -6.964 0.796 1.00 94.12 82 CYS A N 1
ATOM 640 C CA . CYS A 1 82 ? -1.522 -6.683 1.598 1.00 94.12 82 CYS A CA 1
ATOM 641 C C . CYS A 1 82 ? -1.396 -7.285 3.009 1.00 94.12 82 CYS A C 1
ATOM 643 O O . CYS A 1 82 ? -1.577 -6.580 4.004 1.00 94.12 82 CYS A O 1
ATOM 645 N N . ASN A 1 83 ? -0.948 -8.542 3.104 1.00 94.56 83 ASN A N 1
ATOM 646 C CA . ASN A 1 83 ? -0.666 -9.200 4.383 1.00 94.56 83 ASN A CA 1
ATOM 647 C C . ASN A 1 83 ? 0.443 -8.484 5.171 1.00 94.56 83 ASN A C 1
ATOM 649 O O . ASN A 1 83 ? 0.360 -8.356 6.393 1.00 94.56 83 ASN A O 1
ATOM 653 N N . ALA A 1 84 ? 1.475 -7.982 4.487 1.00 90.88 84 ALA A N 1
ATOM 654 C CA . ALA A 1 84 ? 2.528 -7.202 5.126 1.00 90.88 84 ALA A CA 1
ATOM 655 C C . ALA A 1 84 ? 1.994 -5.888 5.717 1.00 90.88 84 ALA A C 1
ATOM 657 O O . ALA A 1 84 ? 2.415 -5.520 6.810 1.00 90.88 84 ALA A O 1
ATOM 658 N N . LEU A 1 85 ? 1.050 -5.210 5.048 1.00 90.81 85 LEU A N 1
ATOM 659 C CA . LEU A 1 85 ? 0.410 -3.999 5.579 1.00 90.81 85 LEU A CA 1
ATOM 660 C C . LEU A 1 85 ? -0.407 -4.281 6.846 1.00 90.81 85 LEU A C 1
ATOM 662 O O . LEU A 1 85 ? -0.397 -3.464 7.764 1.00 90.81 85 LEU A O 1
ATOM 666 N N . VAL A 1 86 ? -1.047 -5.449 6.934 1.00 91.50 86 VAL A N 1
ATOM 667 C CA . VAL A 1 86 ? -1.680 -5.906 8.181 1.00 91.50 86 VAL A CA 1
ATOM 668 C C . VAL A 1 86 ? -0.628 -6.146 9.264 1.00 91.50 86 VAL A C 1
ATOM 670 O O . VAL A 1 86 ? -0.757 -5.656 10.382 1.00 91.50 86 VAL A O 1
ATOM 673 N N . ALA A 1 87 ? 0.454 -6.854 8.932 1.00 88.94 87 ALA A N 1
ATOM 674 C CA . ALA A 1 87 ? 1.497 -7.206 9.894 1.00 88.94 87 ALA A CA 1
ATOM 675 C C . ALA A 1 87 ? 2.225 -5.985 10.484 1.00 88.94 87 ALA A C 1
ATOM 677 O O . ALA A 1 87 ? 2.603 -6.008 11.655 1.00 88.94 87 ALA A O 1
ATOM 678 N N . VAL A 1 88 ? 2.429 -4.925 9.695 1.00 84.75 88 VAL A N 1
ATOM 679 C CA . VAL A 1 88 ? 3.036 -3.670 10.180 1.00 84.75 88 VAL A CA 1
ATOM 680 C C . VAL A 1 88 ? 2.028 -2.733 10.843 1.00 84.75 88 VAL A C 1
ATOM 682 O O . VAL A 1 88 ? 2.441 -1.719 11.393 1.00 84.75 88 VAL A O 1
ATOM 685 N N . GLY A 1 89 ? 0.736 -3.067 10.816 1.00 85.50 89 GLY A N 1
ATOM 686 C CA . GLY A 1 89 ? -0.321 -2.298 11.464 1.00 85.50 89 GLY A CA 1
ATOM 687 C C . GLY A 1 89 ? -0.893 -1.157 10.629 1.00 85.50 89 GLY A C 1
ATOM 688 O O . GLY A 1 89 ? -1.650 -0.372 11.165 1.00 85.50 89 GLY A O 1
ATOM 689 N N . ASP A 1 90 ? -0.590 -1.050 9.335 1.00 85.94 90 ASP A N 1
ATOM 690 C CA . ASP A 1 90 ? -1.229 -0.053 8.458 1.00 85.94 90 ASP A CA 1
ATOM 691 C C . ASP A 1 90 ? -2.685 -0.406 8.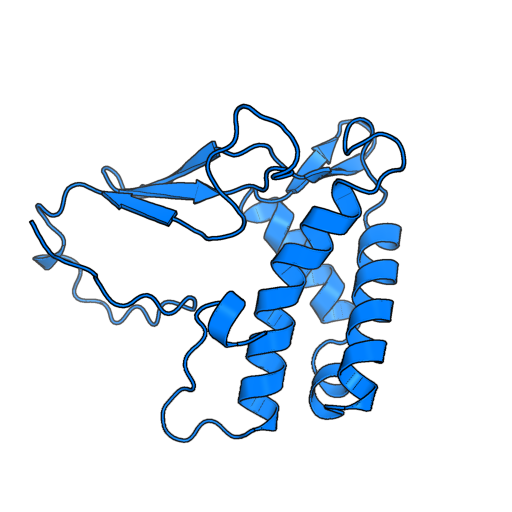112 1.00 85.94 90 ASP A C 1
ATOM 693 O O . ASP A 1 90 ? -3.498 0.465 7.784 1.00 85.94 90 ASP A O 1
ATOM 697 N N . LEU A 1 91 ? -2.994 -1.703 8.121 1.00 89.81 91 LEU A N 1
ATOM 698 C CA . LEU A 1 91 ? -4.333 -2.244 7.937 1.00 89.81 91 LEU A CA 1
ATOM 699 C C . LEU A 1 91 ? -4.712 -3.071 9.166 1.00 89.81 91 LEU A C 1
ATOM 701 O O . LEU A 1 91 ? -3.879 -3.773 9.735 1.00 89.81 91 LEU A O 1
ATOM 705 N N . ALA A 1 92 ? -5.981 -3.019 9.549 1.00 89.75 92 ALA A N 1
ATOM 706 C CA . ALA A 1 92 ? -6.551 -3.860 10.592 1.00 89.75 92 ALA A CA 1
ATOM 707 C C . ALA A 1 92 ? -7.535 -4.859 9.984 1.00 89.75 92 ALA A C 1
ATOM 709 O O . ALA A 1 92 ? -8.292 -4.510 9.077 1.00 89.75 92 ALA A O 1
ATOM 710 N N . VAL A 1 93 ? -7.539 -6.082 10.512 1.00 91.88 93 VAL A N 1
ATOM 711 C CA . VAL A 1 93 ? -8.553 -7.096 10.207 1.00 91.88 93 VAL A CA 1
ATOM 712 C C . VAL A 1 93 ? -9.670 -6.965 11.241 1.00 91.88 93 VAL A C 1
ATOM 714 O O . VAL A 1 93 ? -9.392 -6.949 12.440 1.00 91.88 93 VAL A O 1
ATOM 717 N N . THR A 1 94 ? -10.913 -6.823 10.792 1.00 89.06 94 THR A N 1
ATOM 718 C CA . THR A 1 94 ? -12.095 -6.795 11.663 1.00 89.06 94 THR A CA 1
ATOM 719 C C . THR A 1 94 ? -12.476 -8.198 12.124 1.00 89.06 94 THR A C 1
ATOM 721 O O . THR A 1 94 ? -12.029 -9.193 11.553 1.00 89.06 94 THR A O 1
ATOM 724 N N . ASP A 1 95 ? -13.361 -8.284 13.118 1.00 88.94 95 ASP A N 1
ATOM 725 C CA . ASP A 1 95 ? -13.895 -9.565 13.602 1.00 88.94 95 ASP A CA 1
ATOM 726 C C . ASP A 1 95 ? -14.598 -10.369 12.490 1.00 88.94 95 ASP A C 1
ATOM 728 O O . ASP A 1 95 ? -14.547 -11.598 12.483 1.00 88.94 95 ASP A O 1
ATOM 732 N N . ASP A 1 96 ? -15.175 -9.677 11.502 1.00 90.75 96 ASP A N 1
ATOM 733 C CA . ASP A 1 96 ? -15.822 -10.272 10.325 1.00 90.75 96 ASP A CA 1
ATOM 734 C C . ASP A 1 96 ? -14.834 -10.605 9.185 1.00 90.75 96 ASP A C 1
ATOM 736 O O . ASP A 1 96 ? -15.244 -10.980 8.085 1.00 90.75 96 ASP A O 1
ATOM 740 N N . GLY A 1 97 ? -13.524 -10.452 9.413 1.00 92.31 97 GLY A N 1
ATOM 741 C CA . GLY A 1 97 ? -12.473 -10.770 8.442 1.00 92.31 97 GLY A CA 1
ATOM 742 C C . GLY A 1 97 ? -12.271 -9.728 7.336 1.00 92.31 97 GLY A C 1
ATOM 743 O O . GLY A 1 97 ? -11.654 -10.034 6.316 1.00 92.31 97 GLY A O 1
ATOM 744 N N . LEU A 1 98 ? -12.779 -8.504 7.503 1.00 93.06 98 LEU A N 1
ATOM 745 C CA . LEU A 1 98 ? -12.618 -7.414 6.535 1.00 93.06 98 LEU A CA 1
ATOM 746 C C . LEU A 1 98 ? -11.397 -6.554 6.861 1.00 93.06 98 LEU A C 1
ATOM 748 O O . LEU A 1 98 ? -10.995 -6.432 8.014 1.00 93.06 98 LEU A O 1
ATOM 752 N N . LEU A 1 99 ? -10.824 -5.908 5.848 1.00 92.38 99 LEU A N 1
ATOM 753 C CA . LEU A 1 99 ? -9.719 -4.971 6.015 1.00 92.38 99 LEU A CA 1
ATOM 754 C C . LEU A 1 99 ? -10.225 -3.548 6.222 1.00 92.38 99 LEU A C 1
ATOM 756 O O . LEU A 1 99 ? -11.072 -3.056 5.476 1.00 92.38 99 LEU A O 1
ATOM 760 N N . ARG A 1 100 ? -9.638 -2.857 7.197 1.00 88.88 100 ARG A N 1
ATOM 761 C CA . ARG A 1 100 ? -9.830 -1.425 7.445 1.00 88.88 100 ARG A CA 1
ATOM 762 C C . ARG A 1 100 ? -8.495 -0.711 7.443 1.00 88.88 100 ARG A C 1
ATOM 764 O O . ARG A 1 100 ? -7.485 -1.267 7.869 1.00 88.88 100 ARG A O 1
ATOM 771 N N . CYS A 1 101 ? -8.496 0.536 6.989 1.00 85.25 101 CYS A N 1
ATOM 772 C CA . CYS A 1 101 ? -7.345 1.400 7.198 1.00 85.25 101 CYS A CA 1
ATOM 773 C C . CYS A 1 101 ? -7.252 1.741 8.686 1.00 85.25 101 CYS A C 1
ATOM 775 O O . CYS A 1 101 ? -8.253 2.122 9.297 1.00 85.25 101 CYS A O 1
ATOM 777 N N . THR A 1 102 ? -6.068 1.611 9.279 1.00 82.06 102 THR A N 1
ATOM 778 C CA . THR A 1 102 ? -5.878 2.059 10.658 1.00 82.06 102 THR A CA 1
ATOM 779 C C . THR A 1 102 ? -5.833 3.575 10.720 1.00 82.06 102 THR A C 1
ATOM 781 O O . THR A 1 102 ? -5.188 4.221 9.886 1.00 82.06 102 THR A O 1
ATOM 784 N N . VAL A 1 103 ? -6.447 4.128 11.764 1.00 74.94 103 VAL A N 1
ATOM 785 C CA . VAL A 1 103 ? -6.202 5.513 12.176 1.00 74.94 103 VAL A CA 1
ATOM 786 C C . VAL A 1 103 ? -4.718 5.710 12.507 1.00 74.94 103 VAL A C 1
ATOM 788 O O . VAL A 1 103 ? -4.036 4.732 12.848 1.00 74.94 103 VAL A O 1
ATOM 791 N N . PRO A 1 104 ? -4.197 6.946 12.436 1.00 75.50 104 PRO A N 1
ATOM 792 C CA . PRO A 1 104 ? -2.832 7.216 12.832 1.00 75.50 104 PRO A CA 1
ATOM 793 C C . PRO A 1 104 ? -2.526 6.719 14.233 1.00 75.50 104 PRO A C 1
ATOM 795 O O . PRO A 1 104 ? -3.263 7.001 15.178 1.00 75.50 104 PRO A O 1
ATOM 798 N N . HIS A 1 105 ? -1.423 6.001 14.367 1.00 71.81 105 HIS A N 1
ATOM 799 C CA . HIS A 1 105 ? -0.971 5.492 15.650 1.00 71.81 105 HIS A CA 1
ATOM 800 C C . HIS A 1 105 ? 0.549 5.389 15.674 1.00 71.81 105 HIS A C 1
ATOM 802 O O . HIS A 1 105 ? 1.203 5.198 14.647 1.00 71.81 105 HIS A O 1
ATOM 808 N N . ASP A 1 106 ? 1.114 5.521 16.869 1.00 81.25 106 ASP A N 1
ATOM 809 C CA . ASP A 1 106 ? 2.546 5.379 17.077 1.00 81.25 106 ASP A CA 1
ATOM 810 C C . ASP A 1 106 ? 2.900 3.912 17.336 1.00 81.25 106 ASP A C 1
ATOM 812 O O . ASP A 1 106 ? 2.399 3.276 18.263 1.00 81.25 106 ASP A O 1
ATOM 816 N N . VAL A 1 107 ? 3.827 3.390 16.543 1.00 80.06 107 VAL A N 1
ATOM 817 C CA . VAL A 1 107 ? 4.453 2.084 16.720 1.00 80.06 107 VAL A CA 1
ATOM 818 C C . VAL A 1 107 ? 5.862 2.279 17.256 1.00 80.06 107 VAL A C 1
ATOM 820 O O . VAL A 1 107 ? 6.653 3.061 16.731 1.00 80.06 107 VAL A O 1
ATOM 823 N N . THR A 1 108 ? 6.209 1.561 18.320 1.00 82.06 108 THR A N 1
ATOM 824 C CA . THR A 1 108 ? 7.575 1.578 18.856 1.00 82.06 108 THR A CA 1
ATOM 825 C C . THR A 1 108 ? 8.446 0.625 18.049 1.00 82.06 108 THR A C 1
ATOM 827 O O . THR A 1 108 ? 8.190 -0.574 18.034 1.00 82.06 108 THR A O 1
ATOM 830 N N . ILE A 1 109 ? 9.490 1.149 17.402 1.00 78.75 109 ILE A N 1
ATOM 831 C CA . ILE A 1 109 ? 10.461 0.325 16.665 1.00 78.75 109 ILE A CA 1
ATOM 832 C C . ILE A 1 109 ? 11.465 -0.274 17.655 1.00 78.75 109 ILE A C 1
ATOM 834 O O . ILE A 1 109 ? 11.726 -1.473 17.660 1.00 78.75 109 ILE A O 1
ATOM 838 N N . VAL A 1 110 ? 12.018 0.583 18.515 1.00 81.06 110 VAL A N 1
ATOM 839 C CA . VAL A 1 110 ? 12.914 0.236 19.625 1.00 81.06 110 VAL A CA 1
ATOM 840 C C . VAL A 1 110 ? 12.653 1.196 20.788 1.00 81.06 110 VAL A C 1
ATOM 842 O O . VAL A 1 110 ? 12.114 2.282 20.561 1.00 8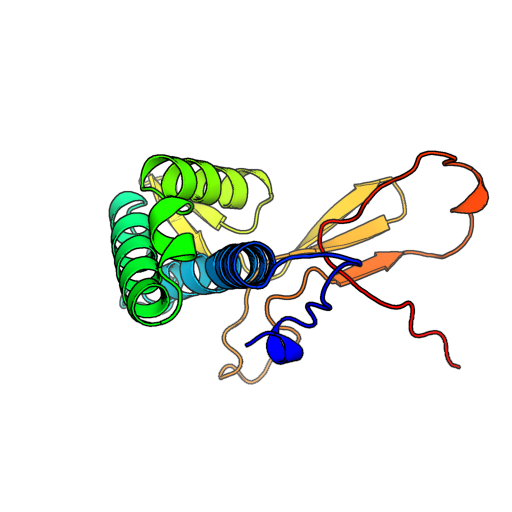1.06 110 VAL A O 1
ATOM 845 N N . PRO A 1 111 ? 13.040 0.864 22.034 1.00 82.62 111 PRO A N 1
ATOM 846 C CA . PRO A 1 111 ? 12.860 1.773 23.162 1.00 82.62 111 PRO A CA 1
ATOM 847 C C . PRO A 1 111 ? 13.415 3.179 22.871 1.00 82.62 111 PRO A C 1
ATOM 849 O O . PRO A 1 111 ? 14.596 3.344 22.570 1.00 82.62 111 PRO A O 1
ATOM 852 N N . GLY A 1 112 ? 12.551 4.195 22.950 1.00 81.75 112 GLY A N 1
ATOM 853 C CA . GLY A 1 112 ? 12.902 5.596 22.676 1.00 81.75 112 GLY A CA 1
ATOM 854 C C . GLY A 1 112 ? 12.814 6.038 21.208 1.00 81.75 112 GLY A C 1
ATOM 855 O O . GLY A 1 112 ? 13.097 7.204 20.925 1.00 81.75 112 GLY A O 1
ATOM 856 N N . VAL A 1 113 ? 12.407 5.150 20.294 1.00 80.69 113 VAL A N 1
ATOM 857 C CA . VAL A 1 113 ? 12.156 5.456 18.877 1.00 80.69 113 VAL A CA 1
ATOM 858 C C . VAL A 1 113 ? 10.771 4.949 18.487 1.00 80.69 113 VAL A C 1
ATOM 860 O O . VAL A 1 113 ? 10.521 3.741 18.451 1.00 80.69 113 VAL A O 1
ATOM 863 N N . THR A 1 114 ? 9.883 5.880 18.161 1.00 79.94 114 THR A N 1
ATOM 864 C CA . THR A 1 114 ? 8.538 5.587 17.667 1.00 79.94 114 THR A CA 1
ATOM 865 C C . THR A 1 114 ? 8.408 5.996 16.209 1.00 79.94 114 THR A C 1
ATOM 867 O O . THR A 1 114 ? 9.169 6.815 15.692 1.00 79.94 114 THR A O 1
ATOM 870 N N . THR A 1 115 ? 7.451 5.406 15.511 1.00 76.31 115 THR A N 1
ATOM 871 C CA . THR A 1 115 ? 7.048 5.840 14.184 1.00 76.31 115 THR A CA 1
ATOM 872 C C . THR A 1 115 ? 5.540 5.936 14.109 1.00 76.31 115 THR A C 1
ATOM 874 O O . THR A 1 115 ? 4.852 5.067 14.625 1.00 76.31 115 THR A O 1
ATOM 877 N N . THR A 1 116 ? 5.031 6.981 13.473 1.00 76.25 116 THR A N 1
ATOM 878 C CA . THR A 1 116 ? 3.601 7.119 13.218 1.00 76.25 116 THR A CA 1
ATOM 879 C C . THR A 1 116 ? 3.254 6.382 11.923 1.00 76.25 116 THR A C 1
ATOM 881 O O . THR A 1 116 ? 3.869 6.638 10.881 1.00 76.25 116 THR A O 1
ATOM 884 N N . LEU A 1 117 ? 2.298 5.458 12.011 1.00 74.69 117 LEU A N 1
ATOM 885 C CA . LEU A 1 117 ? 1.709 4.687 10.910 1.00 74.69 117 LEU A CA 1
ATOM 886 C C . LEU A 1 117 ? 0.224 5.034 10.757 1.00 74.69 117 LEU A C 1
ATOM 888 O O . LEU A 1 117 ? -0.333 5.675 11.642 1.00 74.69 117 LEU A O 1
ATOM 892 N N . GLY A 1 118 ? -0.412 4.596 9.666 1.00 65.50 118 GLY A N 1
ATOM 893 C CA . GLY A 1 118 ? -1.822 4.872 9.356 1.00 65.50 118 GLY A CA 1
ATOM 894 C C . GLY A 1 118 ? -2.055 6.031 8.375 1.00 65.50 118 GLY A C 1
ATOM 895 O O . GLY A 1 118 ? -1.138 6.776 8.020 1.00 65.50 118 GLY A O 1
ATOM 896 N N . LEU A 1 119 ? -3.305 6.164 7.917 1.00 66.75 119 LEU A N 1
ATOM 8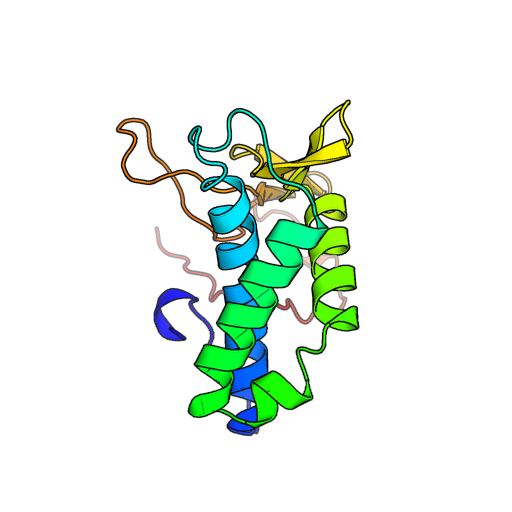97 C CA . LEU A 1 119 ? -3.745 7.171 6.940 1.00 66.75 119 LEU A CA 1
ATOM 898 C C . LEU A 1 119 ? -4.921 7.980 7.500 1.00 66.75 119 LEU A C 1
ATOM 900 O O . LEU A 1 119 ? -5.792 7.429 8.169 1.00 66.75 119 LEU A O 1
ATOM 904 N N . VAL A 1 120 ? -4.965 9.276 7.184 1.00 57.94 120 VAL A N 1
ATOM 905 C CA . VAL A 1 120 ? -6.110 10.163 7.455 1.00 57.94 120 VAL A CA 1
ATOM 906 C C . VAL A 1 120 ? -6.606 10.734 6.141 1.00 57.94 120 VAL A C 1
ATOM 908 O O . VAL A 1 120 ? -5.795 11.112 5.293 1.00 57.94 120 VAL A O 1
ATOM 911 N N . ASP A 1 121 ? -7.924 10.831 5.998 1.00 55.06 121 ASP A N 1
ATOM 912 C CA . ASP A 1 121 ? -8.546 11.641 4.958 1.00 55.06 121 ASP A CA 1
ATOM 913 C C . ASP A 1 121 ? -8.285 13.136 5.241 1.00 55.06 121 ASP A C 1
ATOM 915 O O . ASP A 1 121 ? -8.792 13.669 6.231 1.00 55.06 121 ASP A O 1
ATOM 919 N N . PRO A 1 122 ? -7.506 13.838 4.398 1.00 51.91 122 PRO A N 1
ATOM 920 C CA . PRO A 1 122 ? -7.154 15.237 4.621 1.00 51.91 122 PRO A CA 1
ATOM 921 C C . PRO A 1 122 ? -8.346 16.201 4.487 1.00 51.91 122 PRO A C 1
ATOM 923 O O . PRO A 1 122 ? -8.176 17.389 4.743 1.00 51.91 122 PRO A O 1
ATOM 926 N N . SER A 1 123 ? -9.528 15.727 4.074 1.00 52.34 123 SER A N 1
ATOM 927 C CA . SER A 1 123 ? -10.755 16.531 4.029 1.00 52.34 123 SER A CA 1
ATOM 928 C C . SER A 1 123 ? -11.459 16.684 5.388 1.00 52.34 123 SER A C 1
ATOM 930 O O . SER A 1 123 ? -12.414 17.452 5.489 1.00 52.34 123 SER A O 1
ATOM 932 N N . GLN A 1 124 ? -10.984 16.002 6.438 1.00 52.75 124 GLN A N 1
ATOM 933 C CA . GLN A 1 124 ? -11.465 16.136 7.819 1.00 52.75 124 GLN A CA 1
ATOM 934 C C . GLN A 1 124 ? -10.626 17.201 8.563 1.00 52.75 124 GLN A C 1
ATOM 936 O O . GLN A 1 124 ? -9.399 17.111 8.596 1.00 52.75 124 GLN A O 1
ATOM 941 N N . GLU A 1 125 ? -11.276 18.219 9.146 1.00 43.59 125 GLU A N 1
ATOM 942 C CA . GLU A 1 125 ? -10.640 19.459 9.651 1.00 43.59 125 GLU A CA 1
ATOM 943 C C . GLU A 1 125 ? -9.670 19.287 10.844 1.00 43.59 125 GLU A C 1
ATOM 945 O O . GLU A 1 125 ? -8.839 20.165 11.065 1.00 43.59 125 GLU A O 1
ATOM 950 N N . ASP A 1 126 ? -9.659 18.148 11.545 1.00 50.97 126 ASP A N 1
ATOM 951 C CA . ASP A 1 126 ? -8.737 17.886 12.673 1.00 50.97 126 ASP A CA 1
ATOM 952 C C . ASP A 1 126 ? -7.417 17.192 12.246 1.00 50.97 126 ASP A C 1
ATOM 954 O O . ASP A 1 126 ? -6.765 16.472 13.008 1.00 50.97 126 ASP A O 1
ATOM 958 N N . GLY A 1 127 ? -7.016 17.395 10.987 1.00 49.91 127 GLY A N 1
ATOM 959 C CA . GLY A 1 127 ? -5.932 16.692 10.306 1.00 49.91 127 GLY A CA 1
ATOM 960 C C . GLY A 1 127 ? -4.495 17.092 10.673 1.00 49.91 127 GLY A C 1
ATOM 961 O O . GLY A 1 127 ? -4.105 18.240 10.510 1.00 49.91 127 GLY A O 1
ATOM 962 N N . VAL A 1 128 ? -3.671 16.090 11.020 1.00 34.72 128 VAL A N 1
ATOM 963 C CA . VAL A 1 128 ? -2.201 15.978 10.813 1.00 34.72 128 VAL A CA 1
ATOM 964 C C . VAL A 1 128 ? -1.876 14.462 10.918 1.00 34.72 128 VAL A C 1
ATOM 966 O O . VAL A 1 128 ? -2.154 13.892 11.963 1.00 34.72 128 VAL A O 1
ATOM 969 N N . LEU A 1 129 ? -1.314 13.670 9.987 1.00 40.91 129 LEU A N 1
ATOM 970 C CA . LEU A 1 129 ? -0.604 13.823 8.706 1.00 40.91 129 LEU A CA 1
ATOM 971 C C . LEU A 1 129 ? -0.776 12.543 7.844 1.00 40.91 129 LEU A C 1
ATOM 973 O O . LEU A 1 129 ? -1.121 11.474 8.339 1.00 40.91 129 LEU A O 1
ATOM 977 N N . CYS A 1 130 ? -0.477 12.676 6.550 1.00 35.22 130 CYS A N 1
ATOM 978 C CA . CYS A 1 130 ? -0.704 11.721 5.463 1.00 35.22 130 CYS A CA 1
ATOM 979 C C . CYS A 1 130 ? 0.463 10.737 5.253 1.00 35.22 130 CYS A C 1
ATOM 981 O O . CYS A 1 130 ? 1.592 11.208 5.130 1.00 35.22 130 CYS A O 1
ATOM 983 N N . GLY A 1 131 ? 0.175 9.424 5.155 1.00 38.19 131 GLY A N 1
ATOM 984 C CA . GLY A 1 131 ? 0.832 8.361 4.350 1.00 38.19 131 GLY A CA 1
ATOM 985 C C . GLY A 1 131 ? 2.350 8.138 4.453 1.00 38.19 131 GLY A C 1
ATOM 986 O O . GLY A 1 131 ? 2.895 7.195 3.876 1.00 38.19 131 GLY A O 1
ATOM 987 N N . ALA A 1 132 ? 3.051 9.003 5.168 1.00 39.12 132 ALA A N 1
ATOM 988 C CA . ALA A 1 132 ? 4.473 8.975 5.394 1.00 39.12 132 ALA A CA 1
ATOM 989 C C . ALA A 1 132 ? 4.721 8.267 6.721 1.00 39.12 132 ALA A C 1
ATOM 991 O O . ALA A 1 132 ? 4.210 8.678 7.758 1.00 39.12 132 ALA A O 1
ATOM 992 N N . MET A 1 133 ? 5.561 7.235 6.696 1.00 43.06 133 MET A N 1
ATOM 993 C CA . MET A 1 133 ? 6.187 6.744 7.918 1.00 43.06 133 MET A CA 1
ATOM 994 C C . MET A 1 133 ? 7.014 7.893 8.506 1.00 43.06 133 MET A C 1
ATOM 996 O O . MET A 1 133 ? 8.073 8.228 7.973 1.00 43.06 133 MET A O 1
ATOM 1000 N N . VAL A 1 134 ? 6.517 8.524 9.569 1.00 49.72 134 VAL A N 1
ATOM 1001 C CA . VAL A 1 134 ? 7.246 9.575 10.286 1.00 49.72 134 VAL A CA 1
ATOM 1002 C C . VAL A 1 134 ? 7.917 8.919 11.480 1.00 49.72 134 VAL A C 1
ATOM 1004 O O . VAL A 1 134 ? 7.235 8.436 12.378 1.00 49.72 134 VAL A O 1
ATOM 1007 N N . VAL A 1 135 ? 9.248 8.870 11.499 1.00 47.72 135 VAL A N 1
ATOM 1008 C CA . VAL A 1 135 ? 10.012 8.353 12.644 1.00 47.72 135 VAL A CA 1
ATOM 1009 C C . VAL A 1 135 ? 10.316 9.510 13.595 1.00 47.72 135 VAL A C 1
ATOM 1011 O O . VAL A 1 135 ? 10.874 10.526 13.183 1.00 47.72 135 VAL A O 1
ATOM 1014 N N . ARG A 1 136 ? 9.957 9.363 14.872 1.00 45.34 136 ARG A N 1
ATOM 1015 C CA . ARG A 1 136 ? 10.215 10.328 15.948 1.00 45.34 136 ARG A CA 1
ATOM 1016 C C . ARG A 1 136 ? 11.097 9.674 17.018 1.00 45.34 136 ARG A C 1
ATOM 1018 O O . ARG A 1 136 ? 10.825 8.571 17.482 1.00 45.34 136 ARG A O 1
ATOM 1025 N N . GLY A 1 137 ? 12.165 10.350 17.439 1.00 39.28 137 GLY A N 1
ATOM 1026 C CA . GLY A 1 137 ? 13.051 9.846 18.493 1.00 39.28 137 GLY A CA 1
ATOM 1027 C C . GLY A 1 137 ? 13.938 10.931 19.102 1.00 39.28 137 GLY A C 1
ATOM 1028 O O . GLY A 1 137 ? 14.282 11.909 18.440 1.00 39.28 137 GLY A O 1
ATOM 1029 N N . LYS A 1 138 ? 14.331 10.759 20.373 1.00 42.38 138 LYS A N 1
ATOM 1030 C CA . LYS A 1 138 ? 15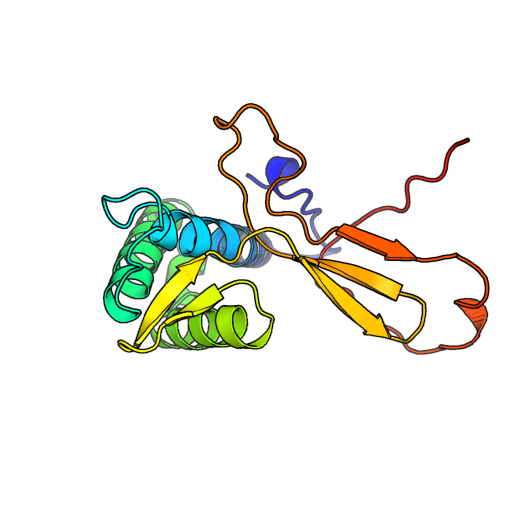.383 11.581 20.995 1.00 42.38 138 LYS A CA 1
ATOM 1031 C C . LYS A 1 138 ? 16.741 11.107 20.474 1.00 42.38 138 LYS A C 1
ATOM 1033 O O . LYS A 1 138 ? 17.183 10.005 20.800 1.00 42.38 138 LYS A O 1
ATOM 1038 N N . VAL A 1 139 ? 17.411 11.942 19.681 1.00 43.19 139 VAL A N 1
ATOM 1039 C CA . VAL A 1 139 ? 18.767 11.698 19.159 1.00 43.19 139 VAL A CA 1
ATOM 1040 C C . VAL A 1 139 ? 19.777 11.796 20.308 1.00 43.19 139 VAL A C 1
ATOM 1042 O O . VAL A 1 139 ? 20.411 12.821 20.515 1.00 43.19 139 VAL A O 1
ATOM 1045 N N . GLY A 1 140 ? 19.868 10.744 21.122 1.00 35.03 140 GLY A N 1
ATOM 1046 C CA . GLY A 1 140 ? 20.800 10.676 22.253 1.00 35.03 140 GLY A CA 1
ATOM 1047 C C . GLY A 1 140 ? 21.742 9.474 22.234 1.00 35.03 140 GLY A C 1
ATOM 1048 O O . GLY A 1 140 ? 22.741 9.499 22.935 1.00 35.03 140 GLY A O 1
ATOM 1049 N N . ASN A 1 141 ? 21.458 8.421 21.454 1.00 35.81 141 ASN A N 1
ATOM 1050 C CA . ASN A 1 141 ? 22.206 7.155 21.549 1.00 35.81 141 ASN A CA 1
ATOM 1051 C C . ASN A 1 141 ? 22.309 6.350 20.234 1.00 35.81 141 ASN A C 1
ATOM 1053 O O . ASN A 1 141 ? 22.567 5.149 20.260 1.00 35.81 141 ASN A O 1
ATOM 1057 N N . LEU A 1 142 ? 22.151 6.986 19.068 1.00 42.16 142 LEU A N 1
ATOM 1058 C CA . LEU A 1 142 ? 22.238 6.295 17.767 1.00 42.16 142 LEU A CA 1
ATOM 1059 C C . LEU A 1 142 ? 23.667 5.877 17.356 1.00 42.16 142 LEU A C 1
ATOM 1061 O O . LEU A 1 142 ? 23.822 5.091 16.428 1.00 42.16 142 LEU A O 1
ATOM 1065 N N . ASN A 1 143 ? 24.707 6.298 18.086 1.00 35.06 143 ASN A N 1
ATOM 1066 C CA . ASN A 1 143 ? 26.103 5.936 17.791 1.00 35.06 143 ASN A CA 1
ATOM 1067 C C . ASN A 1 143 ? 26.494 4.490 18.166 1.00 35.06 143 ASN A C 1
ATOM 1069 O O . ASN A 1 143 ? 27.632 4.097 17.922 1.00 35.06 143 ASN A O 1
ATOM 1073 N N . ARG A 1 144 ? 25.603 3.687 18.769 1.00 34.97 144 ARG A N 1
ATOM 1074 C CA . ARG A 1 144 ? 25.938 2.322 19.236 1.00 34.97 144 ARG A CA 1
ATOM 1075 C C . ARG A 1 144 ? 25.457 1.171 18.358 1.00 34.97 144 ARG A C 1
ATOM 1077 O O . ARG A 1 144 ? 25.836 0.035 18.622 1.00 34.97 144 ARG A O 1
ATOM 1084 N N . LEU A 1 145 ? 24.671 1.430 17.318 1.00 35.34 145 LEU A N 1
ATOM 1085 C CA . LEU A 1 145 ? 24.179 0.380 16.424 1.00 35.34 145 LEU A CA 1
ATOM 1086 C C . LEU A 1 145 ? 24.924 0.455 15.090 1.00 35.34 145 LEU A C 1
ATOM 1088 O O . LEU A 1 145 ? 24.391 0.889 14.074 1.00 35.34 145 LEU A O 1
ATOM 1092 N N . GLY A 1 146 ? 26.193 0.039 15.122 1.00 29.11 146 GLY A N 1
ATOM 1093 C CA . GLY A 1 146 ? 26.987 -0.243 13.930 1.00 29.11 146 GLY A CA 1
ATOM 1094 C C . GLY A 1 146 ? 26.383 -1.421 13.167 1.00 29.11 146 GLY A C 1
ATOM 1095 O O . GLY A 1 146 ? 26.731 -2.571 13.405 1.00 29.11 146 GLY A O 1
ATOM 1096 N N . GLY A 1 147 ? 25.448 -1.124 12.274 1.00 26.88 147 GLY A N 1
ATOM 1097 C CA . GLY A 1 147 ? 24.825 -2.074 11.366 1.00 26.88 147 GLY A CA 1
ATOM 1098 C C . GLY A 1 147 ? 24.244 -1.302 10.193 1.00 26.88 147 GLY A C 1
ATOM 1099 O O . GLY A 1 147 ? 23.504 -0.340 10.376 1.00 26.88 147 GLY A O 1
ATOM 1100 N N . THR A 1 148 ? 24.643 -1.664 8.981 1.00 26.48 148 THR A N 1
ATOM 1101 C CA . THR A 1 148 ? 24.266 -0.977 7.746 1.00 26.48 148 THR A CA 1
ATOM 1102 C C . THR A 1 148 ? 22.789 -1.246 7.439 1.00 26.48 148 THR A C 1
ATOM 1104 O O . THR A 1 148 ? 22.453 -2.172 6.708 1.00 26.48 148 THR A O 1
ATOM 1107 N N . TRP A 1 149 ? 21.881 -0.451 8.004 1.00 29.11 149 TRP A N 1
ATOM 1108 C CA . TRP A 1 149 ? 20.464 -0.503 7.654 1.00 29.11 149 TRP A CA 1
ATOM 1109 C C . TRP A 1 149 ? 20.230 0.322 6.384 1.00 29.11 149 TRP A C 1
ATOM 1111 O O . TRP A 1 149 ? 20.166 1.549 6.424 1.00 29.11 149 TRP A O 1
ATOM 1121 N N . ARG A 1 150 ? 20.099 -0.348 5.231 1.00 25.83 150 ARG A N 1
ATOM 1122 C CA . ARG A 1 150 ? 19.486 0.257 4.037 1.00 25.83 150 ARG A CA 1
ATOM 1123 C C . ARG A 1 150 ? 17.990 0.419 4.314 1.00 25.83 150 ARG A C 1
ATOM 1125 O O . ARG A 1 150 ? 17.213 -0.502 4.087 1.00 25.83 150 ARG A O 1
ATOM 1132 N N . MET A 1 151 ? 17.602 1.578 4.844 1.00 29.25 151 MET A N 1
ATOM 1133 C CA . MET A 1 151 ? 16.199 1.977 4.958 1.00 29.25 151 MET A CA 1
ATOM 1134 C C . MET A 1 151 ? 15.564 2.054 3.566 1.00 29.25 151 MET A C 1
ATOM 1136 O O . MET A 1 151 ? 16.057 2.745 2.677 1.00 29.25 151 MET A O 1
ATOM 1140 N N . LEU A 1 152 ? 14.446 1.346 3.401 1.00 27.86 152 LEU A N 1
ATOM 1141 C CA . LEU A 1 152 ? 13.621 1.289 2.187 1.00 27.86 152 LEU A CA 1
ATOM 1142 C C . LEU A 1 152 ? 12.760 2.544 1.955 1.00 27.86 152 LEU A C 1
ATOM 1144 O O . LEU A 1 152 ? 11.993 2.592 0.998 1.00 27.86 152 LEU A O 1
ATOM 1148 N N . CYS A 1 153 ? 12.919 3.579 2.775 1.00 28.69 153 CYS A N 1
ATOM 1149 C CA . CYS A 1 153 ? 12.226 4.851 2.629 1.00 28.69 153 CYS A CA 1
ATOM 1150 C C . CYS A 1 153 ? 13.275 5.958 2.749 1.00 28.69 153 CYS A C 1
ATOM 1152 O O . CYS A 1 153 ? 13.795 6.196 3.837 1.00 28.69 153 CYS A O 1
ATOM 1154 N N . GLY A 1 154 ? 13.636 6.583 1.628 1.00 26.77 154 GLY A N 1
ATOM 1155 C CA . GLY A 1 154 ? 14.583 7.693 1.618 1.00 26.77 154 GLY A CA 1
ATOM 1156 C C . GLY A 1 154 ? 14.038 8.874 2.416 1.00 26.77 154 GLY A C 1
ATOM 1157 O O . GLY A 1 154 ? 12.962 9.373 2.108 1.00 26.77 154 GLY A O 1
ATOM 1158 N N . TRP A 1 155 ? 14.789 9.312 3.422 1.00 28.89 155 TRP A N 1
ATOM 1159 C CA . TRP A 1 155 ? 14.627 10.611 4.062 1.00 28.89 155 TRP A CA 1
ATOM 1160 C C . TRP A 1 155 ? 16.016 11.192 4.294 1.00 28.89 155 TRP A C 1
ATOM 1162 O O . TRP A 1 155 ? 16.835 10.581 4.979 1.00 28.89 155 TRP A O 1
ATOM 1172 N N . ASP A 1 156 ? 16.262 12.373 3.730 1.00 27.92 156 ASP A N 1
ATOM 1173 C CA . ASP A 1 156 ? 17.321 13.241 4.222 1.00 27.92 156 ASP A CA 1
ATOM 1174 C C . ASP A 1 156 ? 16.895 13.793 5.584 1.00 27.92 156 ASP A C 1
ATOM 1176 O O . ASP A 1 156 ? 15.777 14.280 5.781 1.00 27.92 156 ASP A O 1
ATOM 1180 N N . THR A 1 157 ? 17.814 13.695 6.534 1.00 29.03 157 THR A N 1
ATOM 1181 C CA . THR A 1 157 ? 17.778 14.380 7.820 1.00 29.03 157 THR A CA 1
ATOM 1182 C C . THR A 1 157 ? 17.697 15.885 7.590 1.00 29.03 157 THR A C 1
ATOM 1184 O O . THR A 1 157 ? 18.706 16.514 7.274 1.00 29.03 157 THR A O 1
ATOM 1187 N N . VAL A 1 158 ? 16.522 16.487 7.777 1.00 24.66 158 VAL A N 1
ATOM 1188 C CA . VAL A 1 158 ? 16.425 17.944 7.915 1.00 24.66 158 VAL A CA 1
ATOM 1189 C C . VAL A 1 158 ? 16.633 18.288 9.383 1.00 24.66 158 VAL A C 1
ATOM 1191 O O . VAL A 1 158 ? 15.706 18.344 10.185 1.00 24.66 158 VAL A O 1
ATOM 1194 N N . SER A 1 159 ? 17.897 18.483 9.733 1.00 30.86 159 SER A N 1
ATOM 1195 C CA . SER A 1 159 ? 18.291 19.382 10.808 1.00 30.86 159 SER A CA 1
ATOM 1196 C C . SER A 1 159 ? 18.131 20.816 10.311 1.00 30.86 159 SER A C 1
ATOM 1198 O O . SER A 1 159 ? 18.750 21.144 9.307 1.00 30.86 159 SER A O 1
ATOM 1200 N N . HIS A 1 160 ? 17.347 21.646 11.001 1.00 23.39 160 HIS A N 1
ATOM 1201 C CA . HIS A 1 160 ? 17.722 23.011 11.387 1.00 23.39 160 HIS A CA 1
ATOM 1202 C C . HIS A 1 160 ? 16.745 23.574 12.429 1.00 23.39 160 HIS A C 1
ATOM 1204 O O . HIS A 1 160 ? 15.632 23.075 12.575 1.00 23.39 160 HIS A O 1
ATOM 1210 N N . CYS A 1 161 ? 17.297 24.514 13.196 1.00 28.23 161 CYS A N 1
ATOM 1211 C CA . CYS A 1 161 ? 16.902 25.039 14.499 1.00 28.23 161 CYS A CA 1
ATOM 1212 C C . CYS A 1 161 ? 15.491 25.622 14.604 1.00 28.23 161 CYS A C 1
ATOM 1214 O O . CYS A 1 161 ? 14.994 26.163 13.594 1.00 28.23 161 CYS A O 1
#

Mean predicted aligned error: 10.9 Å

Organism: NCBI:txid1688

Radius of gyration: 17.09 Å; Cα contacts (8 Å, |Δi|>4): 196; chains: 1; bounding box: 46×38×43 Å

Secondary structure (DSSP, 8-state):
-TTTTT-PPPTT--HHHHHHHHHHHHHHHHHHHHHH-SSSTTSS-B-HHHHHHHHHHHHHHHHTT-HHHHHHS-HHHHHHHHHHHHHTTSEEE-TTS-EEEPPPEEEEEETTEEEEE----TTSTT----S--EEEE--SSGGG-------SS--------

Solvent-accessible surface area (backbone atoms only — not comparable to full-atom values): 9659 Å² total; per-residue (Å²): 107,48,74,81,68,49,54,73,84,58,92,90,58,48,71,56,57,49,48,35,51,51,50,56,62,49,44,58,53,52,46,38,49,46,14,32,64,47,87,59,76,29,72,79,26,32,51,59,70,57,41,46,50,56,49,51,53,51,42,48,62,54,17,76,83,38,58,56,34,42,74,65,65,34,72,69,54,48,49,55,47,54,54,46,35,39,75,75,52,38,27,40,74,45,99,88,66,22,31,20,44,23,64,72,44,76,46,74,81,47,96,71,32,35,29,37,42,26,52,58,70,80,88,45,93,89,67,83,71,66,74,57,81,46,76,49,62,75,92,78,69,77,90,75,66,90,63,92,75,83,67,94,65,70,70,83,85,83,82,79,134

pLDDT: mean 74.09, std 23.43, range [23.39, 97.62]